Protein AF-A0A4R9BMS5-F1 (afdb_monomer)

Structure (mmCIF, N/CA/C/O backbone):
data_AF-A0A4R9BMS5-F1
#
_entry.id   AF-A0A4R9BMS5-F1
#
loop_
_atom_site.group_PDB
_atom_site.id
_atom_site.type_symbol
_atom_site.label_atom_id
_atom_site.label_alt_id
_atom_site.label_comp_id
_atom_site.label_asym_id
_atom_site.label_entity_id
_atom_site.label_seq_id
_atom_site.pdbx_PDB_ins_code
_atom_site.Cartn_x
_atom_site.Cartn_y
_atom_site.Cartn_z
_atom_site.occupancy
_atom_site.B_iso_or_equiv
_atom_site.auth_seq_id
_atom_site.auth_comp_id
_atom_site.auth_asym_id
_atom_site.auth_atom_id
_atom_site.pdbx_PDB_model_num
ATOM 1 N N . MET A 1 1 ? 30.549 -34.530 -26.485 1.00 45.78 1 MET A N 1
ATOM 2 C CA . MET A 1 1 ? 30.577 -33.607 -25.331 1.00 45.78 1 MET A CA 1
ATOM 3 C C . MET A 1 1 ? 29.680 -32.426 -25.676 1.00 45.78 1 MET A C 1
ATOM 5 O O . MET A 1 1 ? 30.011 -31.695 -26.598 1.00 45.78 1 MET A O 1
ATOM 9 N N . SER A 1 2 ? 28.502 -32.311 -25.059 1.00 53.53 2 SER A N 1
ATOM 10 C CA . SER A 1 2 ? 27.566 -31.200 -25.291 1.00 53.53 2 SER A CA 1
ATOM 11 C C . SER A 1 2 ? 28.033 -29.972 -24.511 1.00 53.53 2 SER A C 1
ATOM 13 O O . SER A 1 2 ? 28.220 -30.066 -23.298 1.00 53.53 2 SER A O 1
ATOM 15 N N . ALA A 1 3 ? 28.242 -28.845 -25.192 1.00 56.53 3 ALA A N 1
ATOM 16 C CA . ALA A 1 3 ? 28.578 -27.582 -24.545 1.00 56.53 3 ALA A CA 1
ATOM 17 C C . ALA A 1 3 ? 27.495 -27.222 -23.516 1.00 56.53 3 ALA A C 1
ATOM 19 O O . ALA A 1 3 ? 26.303 -27.266 -23.826 1.00 56.53 3 ALA A O 1
ATOM 20 N N . SER A 1 4 ? 27.899 -26.888 -22.289 1.00 56.25 4 SER A N 1
ATOM 21 C CA . SER A 1 4 ? 26.991 -26.315 -21.304 1.00 56.25 4 SER A CA 1
ATOM 22 C C . SER A 1 4 ? 26.484 -24.985 -21.856 1.00 56.25 4 SER A C 1
ATOM 24 O O . SER A 1 4 ? 27.256 -24.057 -22.088 1.00 56.25 4 SER A O 1
ATOM 26 N N . THR A 1 5 ? 25.177 -24.879 -22.090 1.00 55.69 5 THR A N 1
ATOM 27 C CA . THR A 1 5 ? 24.514 -23.587 -22.276 1.00 55.69 5 THR A CA 1
ATOM 28 C C . THR A 1 5 ? 24.701 -22.793 -20.992 1.00 55.69 5 THR A C 1
ATOM 30 O O . THR A 1 5 ? 23.945 -22.947 -20.033 1.00 55.69 5 THR A O 1
ATOM 33 N N . GLN A 1 6 ? 25.761 -21.989 -20.946 1.00 54.91 6 GLN A N 1
ATOM 34 C CA . GLN A 1 6 ? 25.982 -21.021 -19.889 1.00 54.91 6 GLN A CA 1
ATOM 35 C C . GLN A 1 6 ? 24.821 -20.030 -19.955 1.00 54.91 6 GLN A C 1
ATOM 37 O O . GLN A 1 6 ? 24.678 -19.286 -20.924 1.00 54.91 6 GLN A O 1
ATOM 42 N N . TRP A 1 7 ? 23.949 -20.074 -18.948 1.00 52.00 7 TRP A N 1
ATOM 43 C CA . TRP A 1 7 ? 22.878 -19.101 -18.787 1.00 52.00 7 TRP A CA 1
ATOM 44 C C . TRP A 1 7 ? 23.524 -17.722 -18.641 1.00 52.00 7 TRP A C 1
ATOM 46 O O . TRP A 1 7 ? 24.136 -17.415 -17.617 1.00 52.00 7 TRP A O 1
ATOM 56 N N . ALA A 1 8 ? 23.458 -16.917 -19.699 1.00 50.97 8 ALA A N 1
ATOM 57 C CA . ALA A 1 8 ? 23.838 -15.520 -19.637 1.00 50.97 8 ALA A CA 1
ATOM 58 C C . ALA A 1 8 ? 22.674 -14.775 -18.970 1.00 50.97 8 ALA A C 1
ATOM 60 O O . ALA A 1 8 ? 21.568 -14.790 -19.525 1.00 50.97 8 ALA A O 1
ATOM 61 N N . PRO A 1 9 ? 22.866 -14.151 -17.790 1.00 53.25 9 PRO A N 1
ATOM 62 C CA . PRO A 1 9 ? 21.839 -13.282 -17.241 1.00 53.25 9 PRO A CA 1
ATOM 63 C C . PRO A 1 9 ? 21.487 -12.237 -18.305 1.00 53.25 9 PRO A C 1
ATOM 65 O O . PRO A 1 9 ? 22.400 -11.723 -18.961 1.00 53.25 9 PRO A O 1
ATOM 68 N N . PRO A 1 10 ? 20.192 -11.934 -18.515 1.00 58.31 10 PRO A N 1
ATOM 69 C CA . PRO A 1 10 ? 19.790 -10.925 -19.483 1.00 58.31 10 PRO A CA 1
ATOM 70 C C . PRO A 1 10 ? 20.589 -9.658 -19.202 1.00 58.31 10 PRO A C 1
ATOM 72 O O . PRO A 1 10 ? 20.663 -9.227 -18.049 1.00 58.31 10 PRO A O 1
ATOM 75 N N . SER A 1 11 ? 21.234 -9.119 -20.238 1.00 59.56 11 SER A N 1
ATOM 76 C CA . SER A 1 11 ? 22.109 -7.956 -20.145 1.00 59.56 11 SER A CA 1
ATOM 77 C C . SER A 1 11 ? 21.315 -6.793 -19.565 1.00 59.56 11 SER A C 1
ATOM 79 O O . SER A 1 11 ? 20.581 -6.102 -20.275 1.00 59.56 11 SER A O 1
ATOM 81 N N . VAL A 1 12 ? 21.408 -6.606 -18.250 1.00 54.94 12 VAL A N 1
ATOM 82 C CA . VAL A 1 12 ? 20.882 -5.414 -17.603 1.00 54.94 12 VAL A CA 1
ATOM 83 C C . VAL A 1 12 ? 21.690 -4.271 -18.211 1.00 54.94 12 VAL A C 1
ATOM 85 O O . VAL A 1 12 ? 22.921 -4.354 -18.188 1.00 54.94 12 VAL A O 1
ATOM 88 N N . PRO A 1 13 ? 21.051 -3.243 -18.801 1.00 56.88 13 PRO A N 1
ATOM 89 C CA . PRO A 1 13 ? 21.778 -2.064 -19.254 1.00 56.88 13 PRO A CA 1
ATOM 90 C C . PRO A 1 13 ? 22.692 -1.619 -18.110 1.00 56.88 13 PRO A C 1
ATOM 92 O O . PRO A 1 13 ? 22.242 -1.652 -16.964 1.00 56.88 13 PRO A O 1
ATOM 95 N N . ALA A 1 14 ? 23.947 -1.249 -18.376 1.00 56.25 14 ALA A N 1
ATOM 96 C CA . ALA A 1 14 ? 24.907 -0.893 -17.320 1.00 56.25 14 ALA A CA 1
ATOM 97 C C . ALA A 1 14 ? 24.334 0.158 -16.341 1.00 56.25 14 ALA A C 1
ATOM 99 O O . ALA A 1 14 ? 24.605 0.130 -15.142 1.00 56.25 14 ALA A O 1
ATOM 100 N 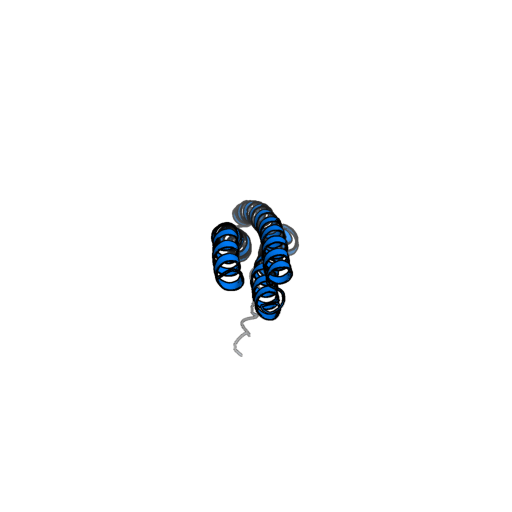N . ASP A 1 15 ? 23.417 0.988 -16.839 1.00 55.97 15 ASP A N 1
ATOM 101 C CA . ASP A 1 15 ? 22.695 2.004 -16.081 1.00 55.97 15 ASP A CA 1
ATOM 102 C C . ASP A 1 15 ? 21.446 1.473 -15.342 1.00 55.97 15 ASP A C 1
ATOM 104 O O . ASP A 1 15 ? 20.985 2.061 -14.368 1.00 55.97 15 ASP A O 1
ATOM 108 N N . GLY A 1 16 ? 20.862 0.355 -15.775 1.00 51.34 16 GLY A N 1
ATOM 109 C CA . GLY A 1 16 ? 19.567 -0.169 -15.328 1.00 51.34 16 GLY A CA 1
ATOM 110 C C . GLY A 1 16 ? 19.548 -0.718 -13.899 1.00 51.34 16 GLY A C 1
ATOM 111 O O . GLY A 1 16 ? 18.528 -0.593 -13.216 1.00 51.34 16 GLY A O 1
ATOM 112 N N . TRP A 1 17 ? 20.659 -1.282 -13.410 1.00 50.94 17 TRP A N 1
ATOM 113 C CA . TRP A 1 17 ? 20.719 -1.872 -12.063 1.00 50.94 17 TRP A CA 1
ATOM 114 C C . TRP A 1 17 ? 20.543 -0.816 -10.961 1.00 50.94 17 TRP A C 1
ATOM 116 O O . TRP A 1 17 ? 19.792 -1.042 -10.006 1.00 50.94 17 TRP A O 1
ATOM 126 N N . ASN A 1 18 ? 21.159 0.360 -11.139 1.00 57.31 18 ASN A N 1
ATOM 127 C CA . ASN A 1 18 ? 21.054 1.491 -10.213 1.00 57.31 18 ASN A CA 1
ATOM 128 C C . ASN A 1 18 ? 19.911 2.464 -10.585 1.00 57.31 18 ASN A C 1
ATOM 130 O O . ASN A 1 18 ? 19.259 3.010 -9.694 1.00 57.31 18 ASN A O 1
ATOM 134 N N . ASN A 1 19 ? 19.577 2.640 -11.874 1.00 59.50 19 ASN A N 1
ATOM 135 C CA . ASN A 1 19 ? 18.664 3.718 -12.297 1.00 59.50 19 ASN A CA 1
ATOM 136 C C . ASN A 1 19 ? 17.182 3.535 -11.959 1.00 59.50 19 ASN A C 1
ATOM 138 O O . ASN A 1 19 ? 16.458 4.537 -11.940 1.00 59.50 19 ASN A O 1
ATOM 142 N N . ASN A 1 20 ? 16.706 2.316 -11.675 1.00 66.75 20 ASN A N 1
ATOM 143 C CA . ASN A 1 20 ? 15.305 2.101 -11.289 1.00 66.75 20 ASN A CA 1
ATOM 144 C C . ASN A 1 20 ? 15.133 1.543 -9.867 1.00 66.75 20 ASN A C 1
ATOM 146 O O . ASN A 1 20 ? 14.237 0.738 -9.601 1.00 66.75 20 ASN A O 1
ATOM 150 N N . GLN A 1 21 ? 15.989 1.967 -8.931 1.00 79.75 21 GLN A N 1
ATOM 151 C CA . GLN A 1 21 ? 15.742 1.773 -7.494 1.00 79.75 21 GLN A CA 1
ATOM 152 C C . GLN A 1 21 ? 14.473 2.499 -7.022 1.00 79.75 21 GLN A C 1
ATOM 154 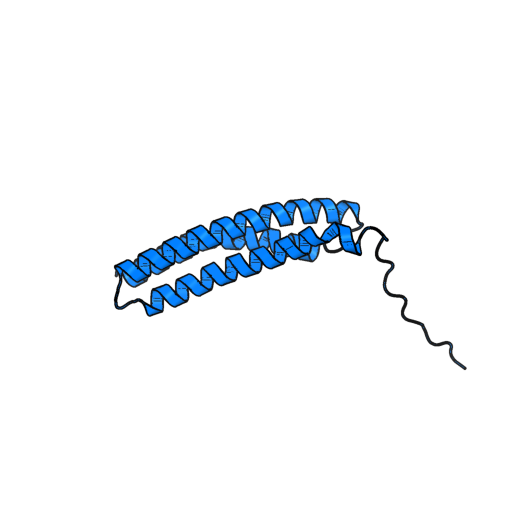O O . GLN A 1 21 ? 13.789 2.016 -6.127 1.00 79.75 21 GLN A O 1
ATOM 159 N N . ILE A 1 22 ? 14.093 3.596 -7.685 1.00 82.25 22 ILE A N 1
ATOM 160 C CA . ILE A 1 22 ? 12.851 4.330 -7.405 1.00 82.25 22 ILE A CA 1
ATOM 161 C C . ILE A 1 22 ? 11.614 3.438 -7.577 1.00 82.25 22 ILE A C 1
ATOM 163 O O . ILE A 1 22 ? 10.702 3.515 -6.762 1.00 82.25 22 ILE A O 1
ATOM 167 N N . ALA A 1 23 ? 11.595 2.535 -8.565 1.00 80.94 23 ALA A N 1
ATOM 168 C CA . ALA A 1 23 ? 10.511 1.563 -8.718 1.00 80.94 23 ALA A CA 1
ATOM 169 C C . ALA A 1 23 ? 10.403 0.600 -7.525 1.00 80.94 23 ALA A C 1
ATOM 171 O O . ALA A 1 23 ? 9.302 0.225 -7.128 1.00 80.94 23 ALA A O 1
ATOM 172 N N . VAL A 1 24 ? 11.540 0.207 -6.942 1.00 86.06 24 VAL A N 1
ATOM 173 C CA . VAL A 1 24 ? 11.573 -0.616 -5.724 1.00 86.06 24 VAL A CA 1
ATOM 174 C C . VAL A 1 24 ? 11.083 0.205 -4.534 1.00 86.06 24 VAL A C 1
ATOM 176 O O . VAL A 1 24 ? 10.219 -0.263 -3.801 1.00 86.06 24 VAL A O 1
ATOM 179 N N . GLY A 1 25 ? 11.546 1.452 -4.408 1.00 86.00 25 GLY A N 1
ATOM 180 C CA . GLY A 1 25 ? 11.070 2.401 -3.402 1.00 86.00 25 GLY A CA 1
ATOM 181 C C . GLY A 1 25 ? 9.557 2.613 -3.461 1.00 86.00 25 GLY A C 1
ATOM 182 O O . GLY A 1 25 ? 8.898 2.521 -2.433 1.00 86.00 25 GLY A O 1
ATOM 183 N N . ALA A 1 26 ? 8.986 2.790 -4.656 1.00 86.50 26 ALA A N 1
ATOM 184 C CA . ALA A 1 26 ? 7.545 2.941 -4.854 1.00 86.50 26 ALA A CA 1
ATOM 185 C C . ALA A 1 26 ? 6.756 1.749 -4.293 1.00 86.50 26 ALA A C 1
ATOM 187 O O . ALA A 1 26 ? 5.794 1.932 -3.549 1.00 86.50 26 ALA A O 1
ATOM 188 N N . ARG A 1 27 ? 7.190 0.519 -4.601 1.00 88.50 27 ARG A N 1
ATOM 189 C CA . ARG A 1 27 ? 6.566 -0.698 -4.065 1.00 88.50 27 ARG A CA 1
ATOM 190 C C . ARG A 1 27 ? 6.739 -0.804 -2.553 1.00 88.50 27 ARG A C 1
ATOM 192 O O . ARG A 1 27 ? 5.777 -1.134 -1.870 1.00 88.50 27 ARG A O 1
ATOM 199 N N . THR A 1 28 ? 7.933 -0.545 -2.029 1.00 92.19 28 THR A N 1
ATOM 200 C CA . THR A 1 28 ? 8.199 -0.625 -0.587 1.00 92.19 28 THR A CA 1
ATOM 201 C C . THR A 1 28 ? 7.333 0.363 0.187 1.00 92.19 28 THR A C 1
ATOM 203 O O . THR A 1 28 ? 6.696 -0.019 1.162 1.00 92.19 28 THR A O 1
ATOM 206 N N . VAL A 1 29 ? 7.251 1.612 -0.272 1.00 90.88 29 VAL A N 1
ATOM 207 C CA . VAL A 1 29 ? 6.408 2.645 0.344 1.00 90.88 29 VAL A CA 1
ATOM 208 C C . VAL A 1 29 ? 4.933 2.257 0.272 1.00 90.88 29 VAL A C 1
ATOM 210 O O . VAL A 1 29 ? 4.228 2.400 1.265 1.00 90.88 29 VAL A O 1
ATO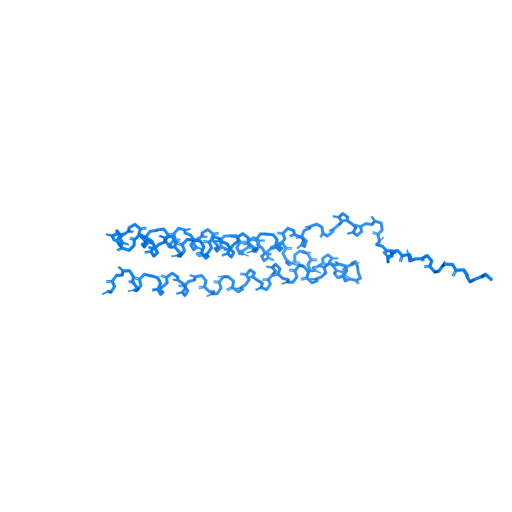M 213 N N . PHE A 1 30 ? 4.466 1.710 -0.855 1.00 91.62 30 PHE A N 1
ATOM 214 C CA . PHE A 1 30 ? 3.107 1.174 -0.954 1.00 91.62 30 PHE A CA 1
ATOM 215 C C . PHE A 1 30 ? 2.842 0.075 0.089 1.00 91.62 30 PHE A C 1
ATOM 217 O O . PHE A 1 30 ? 1.812 0.108 0.757 1.00 91.62 30 PHE A O 1
ATOM 224 N N . LEU A 1 31 ? 3.765 -0.875 0.270 1.00 93.25 31 LEU A N 1
ATOM 225 C CA . LEU A 1 31 ? 3.604 -1.938 1.268 1.00 93.2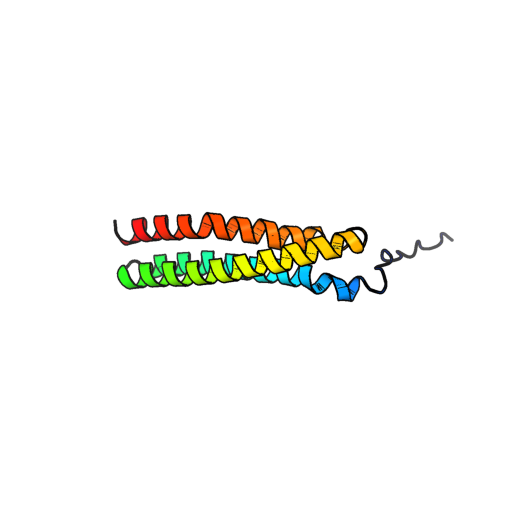5 31 LEU A CA 1
ATOM 226 C C . LEU A 1 31 ? 3.563 -1.383 2.696 1.00 93.25 31 LEU A C 1
ATOM 228 O O . LEU A 1 31 ? 2.781 -1.870 3.508 1.00 93.25 31 LEU A O 1
ATOM 232 N N . TRP A 1 32 ? 4.337 -0.334 2.989 1.00 94.31 32 TRP A N 1
ATOM 233 C CA . TRP A 1 32 ? 4.224 0.396 4.253 1.00 94.31 32 TRP A CA 1
ATOM 234 C C . TRP A 1 32 ? 2.875 1.097 4.396 1.00 94.31 32 TRP A C 1
ATOM 236 O O . TRP A 1 32 ? 2.255 0.981 5.447 1.00 94.31 32 TRP A O 1
ATOM 246 N N . ALA A 1 33 ? 2.386 1.770 3.351 1.00 90.50 33 ALA A N 1
ATOM 247 C CA . ALA A 1 33 ? 1.072 2.413 3.359 1.00 90.50 33 ALA A CA 1
ATOM 248 C C . ALA A 1 33 ? -0.041 1.401 3.670 1.00 90.50 33 ALA A C 1
ATOM 250 O O . ALA A 1 33 ? -0.899 1.648 4.516 1.00 90.50 33 ALA A O 1
ATOM 251 N N . LEU A 1 34 ? 0.021 0.230 3.031 1.00 91.12 34 LEU A N 1
ATOM 252 C CA . LEU A 1 34 ? -0.922 -0.863 3.241 1.00 91.12 34 LEU A CA 1
ATOM 253 C C . LEU A 1 34 ? -0.795 -1.457 4.649 1.00 91.12 34 LEU A C 1
ATOM 255 O O . LEU A 1 34 ? -1.806 -1.669 5.314 1.00 91.12 34 LEU A O 1
ATOM 259 N N . GLY A 1 35 ? 0.430 -1.675 5.130 1.00 92.38 35 GLY A N 1
ATOM 260 C CA . GLY A 1 35 ? 0.685 -2.168 6.483 1.00 92.38 35 GLY A CA 1
ATOM 261 C C . GLY A 1 35 ? 0.181 -1.211 7.565 1.00 92.38 35 GLY A C 1
ATOM 262 O O . GLY A 1 35 ? -0.444 -1.654 8.523 1.00 92.38 35 GLY A O 1
ATOM 263 N N . VAL A 1 36 ? 0.380 0.098 7.392 1.00 93.19 36 VAL A N 1
ATOM 264 C CA . VAL A 1 36 ? -0.140 1.129 8.304 1.00 93.19 36 VAL A CA 1
ATOM 265 C C . VAL A 1 36 ? -1.668 1.163 8.278 1.00 93.19 36 VAL A C 1
ATOM 267 O O . VAL A 1 36 ? -2.289 1.206 9.341 1.00 93.19 36 VAL A O 1
ATOM 270 N N . LEU A 1 37 ? -2.288 1.096 7.096 1.00 91.19 37 LEU A N 1
ATOM 271 C CA . LEU A 1 37 ? -3.747 1.069 6.973 1.00 91.19 37 LEU A CA 1
ATOM 272 C C . LEU A 1 37 ? -4.353 -0.150 7.684 1.00 91.19 37 LEU A C 1
ATOM 274 O O . LEU A 1 37 ? -5.250 -0.001 8.509 1.00 91.19 37 LEU A O 1
ATOM 278 N N . VAL A 1 38 ? -3.840 -1.351 7.405 1.00 92.31 38 VAL A N 1
ATOM 279 C CA . VAL A 1 38 ? -4.340 -2.591 8.018 1.00 92.31 38 VAL A CA 1
ATOM 280 C C . VAL A 1 38 ? -4.027 -2.627 9.515 1.00 92.31 38 VAL A C 1
ATOM 282 O O . VAL A 1 38 ? -4.904 -2.926 10.321 1.00 92.31 38 VAL A O 1
ATOM 285 N N . GLY A 1 39 ? -2.796 -2.292 9.905 1.00 91.25 39 GLY A N 1
ATOM 286 C CA . GLY A 1 39 ? -2.351 -2.347 11.296 1.00 91.25 39 GLY A CA 1
ATOM 287 C C . GLY A 1 39 ? -3.102 -1.372 12.198 1.00 91.25 39 GLY A C 1
ATOM 288 O O . GLY A 1 39 ? -3.542 -1.757 13.279 1.00 91.25 39 GLY A O 1
ATOM 289 N N . SER A 1 40 ? -3.314 -0.134 11.742 1.00 89.19 40 SER A N 1
ATOM 290 C CA . SER A 1 40 ? -4.100 0.851 12.496 1.00 89.19 40 SER A CA 1
ATOM 291 C C . SER A 1 40 ? -5.556 0.434 12.674 1.00 89.19 40 SER A C 1
ATOM 293 O O . SER A 1 40 ? -6.113 0.642 13.749 1.00 89.19 40 SER A O 1
ATOM 295 N N . TRP A 1 41 ? -6.158 -0.203 11.668 1.00 87.38 41 TRP A N 1
ATOM 296 C CA . TRP A 1 41 ? -7.527 -0.701 11.763 1.00 87.38 41 TRP A CA 1
ATOM 297 C C . TRP A 1 41 ? -7.652 -1.874 12.743 1.00 87.38 41 TRP A C 1
ATOM 299 O O . TRP A 1 41 ? -8.516 -1.860 13.617 1.00 87.38 41 TRP A O 1
ATOM 309 N N . VAL A 1 42 ? -6.741 -2.850 12.667 1.00 88.62 42 VAL A N 1
ATOM 310 C CA . VAL A 1 42 ? -6.687 -3.971 13.623 1.00 88.62 42 VAL A CA 1
ATOM 311 C C . VAL A 1 42 ? -6.485 -3.459 15.052 1.00 88.62 42 VAL A C 1
ATOM 313 O O . VAL A 1 42 ? -7.159 -3.914 15.976 1.00 88.62 42 VAL A O 1
ATOM 316 N N . PHE A 1 43 ? -5.596 -2.482 15.238 1.00 88.19 43 PHE A N 1
ATOM 317 C CA . PHE A 1 43 ? -5.350 -1.884 16.548 1.00 88.19 43 PHE A CA 1
ATOM 318 C C . PHE A 1 43 ? -6.566 -1.110 17.073 1.00 88.19 43 PHE A C 1
ATOM 320 O O . PHE A 1 43 ? -6.905 -1.229 18.247 1.00 88.19 43 PHE A O 1
ATOM 327 N N . ALA A 1 44 ? -7.263 -0.368 16.207 1.00 86.69 44 ALA A N 1
ATOM 328 C CA . ALA A 1 44 ? -8.486 0.346 16.564 1.00 86.69 44 ALA A CA 1
ATOM 329 C C . ALA A 1 44 ? -9.595 -0.602 17.0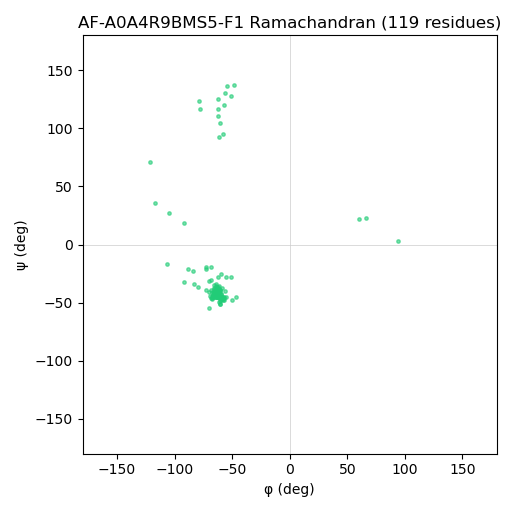52 1.00 86.69 44 ALA A C 1
ATOM 331 O O . ALA A 1 44 ? -10.255 -0.300 18.044 1.00 86.69 44 ALA A O 1
ATOM 332 N N . ILE A 1 45 ? -9.752 -1.772 16.422 1.00 85.06 45 ILE A N 1
ATOM 333 C CA . ILE A 1 45 ? -10.688 -2.815 16.878 1.00 85.06 45 ILE A CA 1
ATOM 334 C C . ILE A 1 45 ? -10.269 -3.384 18.234 1.00 85.06 45 ILE A C 1
ATOM 336 O O . ILE A 1 45 ? -11.112 -3.580 19.107 1.00 85.06 45 ILE A O 1
ATOM 340 N N . GLY A 1 46 ? -8.971 -3.616 18.447 1.00 85.38 46 GLY A N 1
ATOM 341 C CA . GLY A 1 46 ? -8.454 -4.043 19.752 1.00 85.38 46 GLY A CA 1
ATOM 342 C C . GLY A 1 46 ? -8.753 -3.042 20.877 1.00 85.38 46 GLY A C 1
ATOM 343 O O . GLY A 1 46 ? -8.870 -3.431 22.037 1.00 85.38 46 GLY A O 1
ATOM 344 N N . LEU A 1 47 ? -8.938 -1.767 20.527 1.00 86.31 47 LEU A N 1
ATOM 345 C CA . LEU A 1 47 ? -9.329 -0.684 21.427 1.00 86.31 47 LEU A CA 1
ATOM 346 C C . LEU A 1 47 ? -10.847 -0.457 21.502 1.00 86.31 47 LEU A C 1
ATOM 348 O O . LEU A 1 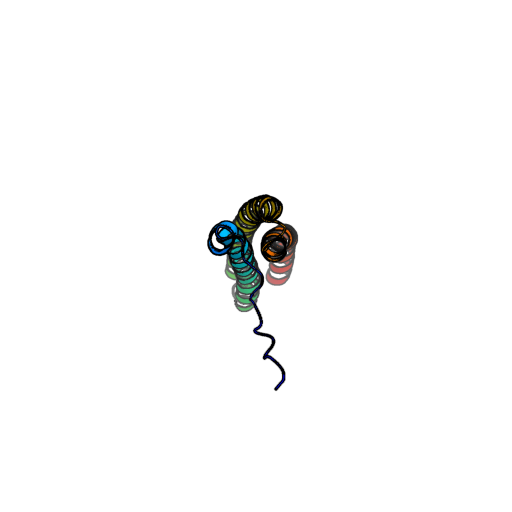47 ? -11.268 0.600 21.965 1.00 86.31 47 LEU A O 1
ATOM 352 N N . ALA A 1 48 ? -11.684 -1.420 21.105 1.00 76.06 48 ALA A N 1
ATOM 353 C CA . ALA A 1 48 ? -13.143 -1.263 21.134 1.00 76.06 48 ALA A CA 1
ATOM 354 C C . ALA A 1 48 ? -13.709 -0.886 22.520 1.00 76.06 48 ALA A C 1
ATOM 356 O O . ALA A 1 48 ? -14.715 -0.186 22.601 1.00 76.06 48 ALA A O 1
ATOM 357 N N . SER A 1 49 ? -13.044 -1.276 23.615 1.00 81.81 49 SER A N 1
ATOM 358 C CA . SER A 1 49 ? -13.418 -0.866 24.981 1.00 81.81 49 SER A CA 1
ATOM 359 C C . SER A 1 49 ? -13.193 0.626 25.262 1.00 81.81 49 SER A C 1
ATOM 361 O O . SER A 1 49 ? -13.780 1.175 26.190 1.00 81.81 49 SER A O 1
ATOM 363 N N . SER A 1 50 ? -12.355 1.290 24.463 1.00 87.62 50 SER A N 1
ATOM 364 C CA . SER A 1 50 ? -12.056 2.722 24.511 1.00 87.62 50 SER A CA 1
ATOM 365 C C . SER A 1 50 ? -12.398 3.369 23.169 1.00 87.62 50 SER A C 1
ATOM 367 O O . SER A 1 50 ? -11.508 3.768 22.416 1.00 87.62 50 SER A O 1
ATOM 369 N N . GLN A 1 51 ? -13.695 3.476 22.870 1.00 82.69 51 GLN A N 1
ATOM 370 C CA . GLN A 1 51 ? -14.221 3.912 21.567 1.00 82.69 51 GLN A CA 1
ATOM 371 C C . GLN A 1 51 ? -13.528 5.170 21.011 1.00 82.69 51 GLN A C 1
ATOM 373 O O . GLN A 1 51 ? -13.111 5.189 19.855 1.00 82.69 51 GLN A O 1
ATOM 378 N N . SER A 1 52 ? -13.320 6.201 21.838 1.00 85.31 52 SER A N 1
ATOM 379 C CA . SER A 1 52 ? -12.658 7.448 21.426 1.00 85.31 52 SER A CA 1
ATOM 380 C C . SER A 1 52 ? -11.190 7.257 21.020 1.00 85.31 52 SER A C 1
ATOM 382 O O . SER A 1 52 ? -10.744 7.848 20.036 1.00 85.31 52 SER A O 1
ATOM 384 N N . LEU A 1 53 ? -10.446 6.401 21.729 1.00 86.44 53 LEU A N 1
ATOM 385 C CA . LEU A 1 53 ? -9.067 6.044 21.386 1.00 86.44 53 LEU A CA 1
ATOM 386 C C . LEU A 1 53 ? -9.014 5.181 20.122 1.00 86.44 53 LEU A C 1
ATOM 388 O O . LEU A 1 53 ? -8.163 5.419 19.267 1.00 86.44 53 LEU A O 1
ATOM 392 N N . GLY A 1 54 ? -9.937 4.227 19.966 1.00 85.81 54 GLY A N 1
ATOM 393 C CA . GLY A 1 54 ? -10.048 3.416 18.751 1.00 85.81 54 GLY A CA 1
ATOM 394 C C . GLY A 1 54 ? -10.302 4.278 17.510 1.00 85.81 54 GLY A C 1
ATOM 395 O O . GLY A 1 54 ? -9.581 4.166 16.513 1.00 85.81 54 GLY A O 1
ATOM 396 N N . VAL A 1 55 ? -11.255 5.214 17.595 1.00 87.19 55 VAL A N 1
ATOM 397 C CA . VAL A 1 55 ? -11.537 6.172 16.516 1.00 87.19 55 VAL A CA 1
ATOM 398 C C . VAL A 1 55 ? -10.302 7.026 16.230 1.00 87.19 55 VAL A C 1
ATOM 400 O O . VAL A 1 55 ? -9.877 7.101 15.076 1.00 87.19 55 VAL A O 1
ATOM 403 N N . PHE A 1 56 ? -9.659 7.595 17.252 1.00 87.50 56 PHE A N 1
ATOM 404 C CA . PHE A 1 56 ? -8.458 8.412 17.067 1.00 87.50 56 PHE A CA 1
ATOM 405 C C . PHE A 1 56 ? -7.328 7.660 16.344 1.00 87.50 56 PHE A C 1
ATOM 407 O O . PHE A 1 56 ? -6.757 8.183 15.383 1.00 87.50 56 PHE A O 1
ATOM 414 N N . VAL A 1 57 ? -7.032 6.418 16.744 1.00 89.12 57 VAL A N 1
ATOM 415 C CA . VAL A 1 57 ? -5.974 5.618 16.105 1.00 89.12 57 VAL A CA 1
ATOM 416 C C . VAL A 1 57 ? -6.322 5.274 14.656 1.00 89.12 57 VAL A C 1
ATOM 418 O O . VAL A 1 57 ? -5.443 5.336 13.793 1.00 89.12 57 VAL A O 1
ATOM 421 N N . SER A 1 58 ? -7.590 4.973 14.359 1.00 88.62 58 SER A N 1
ATOM 422 C CA . SER A 1 58 ? -8.023 4.702 12.981 1.00 88.62 58 SER A CA 1
ATOM 423 C C . SER A 1 58 ? -7.829 5.917 12.060 1.00 88.62 58 SER A C 1
ATOM 425 O O . SER A 1 58 ? -7.331 5.781 10.939 1.00 88.62 58 SER A O 1
ATOM 427 N N . TRP A 1 59 ? -8.131 7.121 12.557 1.00 89.50 59 TRP A N 1
ATOM 428 C CA . TRP A 1 59 ? -7.932 8.375 11.832 1.00 89.50 59 TRP A CA 1
ATOM 429 C C . TRP A 1 59 ? -6.448 8.686 11.624 1.00 89.50 59 TRP A C 1
ATOM 431 O O . TRP A 1 59 ? -6.035 8.989 10.502 1.00 89.50 59 TRP A O 1
ATOM 441 N N . LEU A 1 60 ? -5.632 8.557 12.675 1.00 91.94 60 LEU A N 1
ATOM 442 C CA . LEU A 1 60 ? -4.185 8.779 12.604 1.00 91.94 60 LEU A CA 1
ATOM 443 C C . LEU A 1 60 ? -3.517 7.818 11.608 1.00 91.94 60 LEU A C 1
ATOM 445 O O . LEU A 1 60 ? -2.702 8.225 10.772 1.00 91.94 60 LEU A O 1
ATOM 449 N N . GLY A 1 61 ? -3.885 6.540 11.680 1.00 90.25 61 G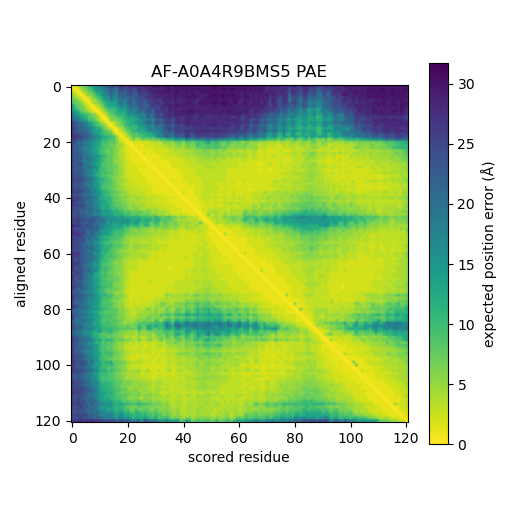LY A N 1
ATOM 450 C CA . GLY A 1 61 ? -3.387 5.510 10.781 1.00 90.25 61 GLY A CA 1
ATOM 451 C C . GLY A 1 61 ? -3.759 5.774 9.329 1.00 90.25 61 GLY A C 1
ATOM 452 O O . GLY A 1 61 ? -2.900 5.698 8.455 1.00 90.25 61 GLY A O 1
ATOM 453 N N . SER A 1 62 ? -5.001 6.174 9.067 1.00 89.44 62 SER A N 1
ATOM 454 C CA . SER A 1 62 ? -5.454 6.503 7.714 1.00 89.44 62 SER A CA 1
ATOM 455 C C . SER A 1 62 ? -4.796 7.752 7.135 1.00 89.44 62 SER A C 1
ATOM 457 O O . SER A 1 62 ? -4.376 7.740 5.975 1.00 89.44 62 SER A O 1
ATOM 459 N N . ALA A 1 63 ? -4.610 8.805 7.936 1.00 92.25 63 ALA A N 1
ATOM 460 C CA . ALA A 1 63 ? -3.864 9.988 7.506 1.00 92.25 63 ALA A CA 1
ATOM 461 C C . ALA A 1 63 ? -2.420 9.620 7.117 1.00 92.25 63 ALA A C 1
ATOM 463 O O . ALA A 1 63 ? -1.928 10.014 6.056 1.00 92.25 63 ALA A O 1
ATOM 464 N N . THR A 1 64 ? -1.769 8.783 7.930 1.00 93.75 64 THR A N 1
ATOM 465 C CA . THR A 1 64 ? -0.402 8.305 7.675 1.00 93.75 64 THR A CA 1
ATOM 466 C C . THR A 1 64 ? -0.336 7.404 6.437 1.00 93.75 64 THR A C 1
ATOM 468 O O . THR A 1 64 ? 0.532 7.588 5.580 1.00 93.75 64 THR A O 1
ATOM 471 N N . ALA A 1 65 ? -1.277 6.466 6.293 1.00 92.00 65 ALA A N 1
ATOM 472 C CA . ALA A 1 65 ? -1.388 5.597 5.124 1.00 92.00 65 ALA A CA 1
ATOM 473 C C . ALA A 1 65 ? -1.625 6.402 3.840 1.00 92.00 65 ALA A C 1
ATOM 475 O O . ALA A 1 65 ? -1.015 6.106 2.815 1.00 92.00 65 ALA A O 1
ATOM 476 N N . THR A 1 66 ? -2.440 7.457 3.902 1.00 92.50 66 THR A N 1
ATOM 477 C CA . THR A 1 66 ? -2.691 8.364 2.774 1.00 92.50 66 THR A CA 1
ATOM 478 C C . THR A 1 66 ? -1.420 9.111 2.371 1.00 92.50 66 THR A C 1
ATOM 480 O O . THR A 1 66 ? -1.085 9.155 1.188 1.00 92.50 66 THR A O 1
ATOM 483 N N . GLY A 1 67 ? -0.659 9.634 3.338 1.00 93.50 67 GLY A N 1
ATOM 484 C CA . GLY A 1 67 ? 0.630 10.281 3.068 1.00 93.50 67 GLY A CA 1
ATOM 485 C C . GLY A 1 67 ? 1.631 9.342 2.385 1.00 93.50 67 GLY A C 1
ATOM 486 O O . GLY A 1 67 ? 2.234 9.697 1.369 1.00 93.50 67 GLY A O 1
ATOM 487 N N . LEU A 1 68 ? 1.752 8.107 2.882 1.00 93.00 68 LEU A N 1
ATOM 488 C CA . LEU A 1 68 ? 2.596 7.080 2.263 1.00 93.00 68 LEU A CA 1
ATOM 489 C C . LEU A 1 68 ? 2.080 6.665 0.878 1.00 93.00 68 LEU A C 1
ATOM 491 O O . LEU A 1 68 ? 2.877 6.459 -0.034 1.00 93.00 68 LEU A O 1
ATOM 495 N N . ALA A 1 69 ? 0.765 6.584 0.681 1.00 91.62 69 ALA A N 1
ATOM 496 C CA . ALA A 1 69 ? 0.165 6.270 -0.611 1.00 91.62 69 ALA A CA 1
ATOM 497 C C . ALA A 1 69 ? 0.475 7.342 -1.665 1.00 91.62 69 ALA A C 1
ATOM 499 O O . ALA A 1 69 ? 0.900 7.001 -2.769 1.00 91.62 69 ALA A O 1
ATOM 500 N N . ILE A 1 70 ? 0.354 8.629 -1.316 1.00 93.88 70 ILE A N 1
ATOM 501 C CA . ILE A 1 70 ? 0.756 9.745 -2.189 1.00 93.88 70 ILE A CA 1
ATOM 502 C C . ILE A 1 70 ? 2.240 9.618 -2.547 1.00 93.88 70 ILE A C 1
ATOM 504 O O . ILE A 1 70 ? 2.608 9.700 -3.721 1.00 93.88 70 ILE A O 1
ATOM 508 N N . TRP A 1 71 ? 3.093 9.344 -1.558 1.00 92.25 71 TRP A N 1
ATOM 509 C CA . TRP A 1 71 ? 4.524 9.151 -1.784 1.00 92.25 71 TRP A CA 1
ATOM 510 C C . TRP A 1 71 ? 4.813 7.961 -2.719 1.00 92.25 71 TRP A C 1
ATOM 512 O O . TRP A 1 71 ? 5.627 8.073 -3.639 1.00 92.25 71 TRP A O 1
ATOM 522 N N . ALA A 1 72 ? 4.093 6.846 -2.561 1.00 89.69 72 ALA A N 1
ATOM 523 C CA . ALA A 1 72 ? 4.194 5.679 -3.438 1.00 89.69 72 ALA A CA 1
ATOM 524 C C . ALA A 1 72 ? 3.762 5.988 -4.880 1.00 89.69 72 ALA A C 1
ATOM 526 O O . ALA A 1 72 ? 4.412 5.525 -5.819 1.00 89.69 72 ALA A O 1
ATOM 527 N N . ILE A 1 73 ? 2.721 6.806 -5.071 1.00 91.19 73 ILE A N 1
ATOM 528 C CA . ILE A 1 73 ? 2.257 7.258 -6.393 1.00 91.19 73 ILE A CA 1
ATOM 529 C C . ILE A 1 73 ? 3.314 8.140 -7.064 1.00 91.19 73 ILE A C 1
ATOM 531 O O . ILE A 1 73 ? 3.633 7.933 -8.238 1.00 91.19 73 ILE A O 1
ATOM 535 N N . VAL A 1 74 ? 3.902 9.088 -6.329 1.00 93.31 74 VAL A N 1
ATOM 536 C CA . VAL A 1 74 ? 4.962 9.966 -6.850 1.00 93.31 74 VAL A CA 1
ATOM 537 C C . VAL A 1 74 ? 6.169 9.135 -7.289 1.00 93.31 74 VAL A C 1
ATOM 539 O O . VAL A 1 74 ? 6.590 9.220 -8.444 1.00 93.31 74 VAL A O 1
ATOM 542 N N . LEU A 1 75 ? 6.678 8.251 -6.429 1.00 89.25 75 LEU A N 1
ATOM 543 C CA . LEU A 1 75 ? 7.792 7.371 -6.794 1.00 89.25 75 LEU A CA 1
ATOM 544 C C . LEU A 1 75 ? 7.417 6.412 -7.932 1.00 89.25 75 LEU A C 1
ATOM 546 O O . LEU A 1 75 ? 8.223 6.169 -8.830 1.00 89.25 75 LEU A O 1
ATOM 550 N N . GLY A 1 76 ? 6.190 5.892 -7.933 1.00 85.62 76 GLY A N 1
ATOM 551 C CA . GLY A 1 76 ? 5.679 5.004 -8.971 1.00 85.62 76 GLY A CA 1
ATOM 552 C C . GLY A 1 76 ? 5.627 5.686 -10.337 1.00 85.62 76 GLY A C 1
ATOM 553 O O . GLY A 1 76 ? 6.107 5.121 -11.318 1.00 85.62 76 GLY A O 1
ATOM 554 N N . SER A 1 77 ? 5.140 6.926 -10.407 1.00 87.94 77 SER A N 1
ATOM 555 C CA . SER A 1 77 ? 5.051 7.694 -11.659 1.00 87.94 77 SER A CA 1
ATOM 556 C C . SER A 1 77 ? 6.437 7.999 -12.236 1.00 87.94 77 SER A C 1
ATOM 558 O O . SER A 1 77 ? 6.680 7.764 -13.425 1.00 87.94 77 SER A O 1
ATOM 560 N N . ILE A 1 78 ? 7.388 8.395 -11.383 1.00 86.44 78 ILE A N 1
ATOM 561 C CA . ILE A 1 78 ? 8.794 8.590 -11.765 1.00 86.44 78 ILE A CA 1
ATOM 562 C C . ILE A 1 78 ? 9.413 7.262 -12.230 1.00 86.44 78 ILE A C 1
ATOM 564 O O . ILE A 1 78 ? 10.087 7.214 -13.262 1.00 86.44 78 ILE A O 1
ATOM 568 N N . GLY A 1 79 ? 9.169 6.173 -11.497 1.00 83.19 79 GLY A N 1
ATOM 569 C CA . GLY A 1 79 ? 9.677 4.838 -11.810 1.00 83.19 79 GLY A CA 1
ATOM 570 C C . GLY A 1 79 ? 9.151 4.289 -13.139 1.00 83.19 79 GLY A C 1
ATOM 571 O O . GLY A 1 79 ? 9.916 3.689 -13.894 1.00 83.19 79 GLY A O 1
ATOM 572 N N . VAL A 1 80 ? 7.878 4.533 -13.472 1.00 85.50 80 VAL A N 1
ATOM 573 C CA . VAL A 1 80 ? 7.282 4.159 -14.768 1.00 85.50 80 VAL A CA 1
ATOM 574 C C . VAL A 1 80 ? 7.894 4.985 -15.899 1.00 85.50 80 VAL A C 1
ATOM 576 O O . VAL A 1 80 ? 8.286 4.415 -16.920 1.00 85.50 80 VAL A O 1
ATOM 579 N N . GLY A 1 81 ? 8.051 6.299 -15.705 1.00 83.19 81 GLY A N 1
ATOM 580 C CA . GLY A 1 81 ? 8.685 7.181 -16.690 1.00 83.19 81 GLY A CA 1
ATOM 581 C C . GLY A 1 81 ? 10.138 6.793 -16.988 1.00 83.19 81 GLY A C 1
ATOM 582 O O . GLY A 1 81 ? 10.562 6.798 -18.144 1.00 83.19 81 GLY A O 1
ATOM 583 N N . ARG A 1 82 ? 10.900 6.382 -15.966 1.00 80.75 82 ARG A N 1
ATOM 584 C CA . ARG A 1 82 ? 12.269 5.864 -16.137 1.00 80.75 82 ARG A CA 1
ATOM 585 C C . ARG A 1 82 ? 12.296 4.468 -16.754 1.00 80.75 82 ARG A C 1
ATOM 587 O O . ARG A 1 82 ? 13.126 4.214 -17.620 1.00 80.75 82 ARG A O 1
ATOM 594 N N . ALA A 1 83 ? 11.376 3.582 -16.371 1.00 80.19 83 ALA A N 1
ATOM 595 C CA . ALA A 1 83 ? 11.281 2.243 -16.949 1.00 80.19 83 ALA A CA 1
ATOM 596 C C . ALA A 1 83 ? 11.001 2.282 -18.458 1.00 80.19 83 ALA A C 1
ATOM 598 O O . ALA A 1 83 ? 11.545 1.460 -19.191 1.00 80.19 83 ALA A O 1
ATOM 599 N N . ALA A 1 84 ? 10.207 3.248 -18.936 1.00 80.25 84 ALA A N 1
ATOM 600 C CA . ALA A 1 84 ? 9.963 3.445 -20.366 1.00 80.25 84 ALA A CA 1
ATOM 601 C C . ALA A 1 84 ? 11.255 3.767 -21.141 1.00 80.25 84 ALA A C 1
ATOM 603 O O . ALA A 1 84 ? 11.461 3.241 -22.230 1.00 80.25 84 ALA A O 1
ATOM 604 N N . LYS A 1 85 ? 12.158 4.562 -20.550 1.00 79.50 85 LYS A N 1
ATOM 605 C CA . LYS A 1 85 ? 13.468 4.899 -21.140 1.00 79.50 85 LYS A CA 1
ATOM 606 C C . LYS A 1 85 ? 14.468 3.736 -21.108 1.00 79.50 85 LYS A C 1
ATOM 608 O O . LYS A 1 85 ? 15.406 3.723 -21.890 1.00 79.50 85 LYS A O 1
ATOM 613 N N . LEU A 1 86 ? 14.262 2.760 -20.223 1.00 73.69 86 LEU A N 1
ATOM 614 C CA . LEU A 1 86 ? 15.147 1.610 -19.997 1.00 73.69 86 LEU A CA 1
ATOM 615 C C . LEU A 1 86 ? 14.596 0.304 -20.605 1.00 73.69 86 LEU A C 1
ATOM 617 O O . LEU A 1 86 ? 14.842 -0.777 -20.073 1.00 73.69 86 LEU A O 1
ATOM 621 N N . GLY A 1 87 ? 13.782 0.385 -21.664 1.00 75.62 87 GLY A N 1
ATOM 622 C CA . GLY A 1 87 ? 13.244 -0.801 -22.347 1.00 75.62 87 GLY A CA 1
ATOM 623 C C . GLY A 1 87 ? 12.272 -1.642 -21.507 1.00 75.62 87 GLY A C 1
ATOM 624 O O . GLY A 1 87 ? 12.096 -2.827 -21.763 1.00 75.62 87 GLY A O 1
ATOM 625 N N . GLY A 1 88 ? 11.645 -1.056 -20.481 1.00 71.75 88 GLY A N 1
ATOM 626 C CA . GLY A 1 88 ? 10.678 -1.734 -19.611 1.00 71.75 88 GLY A CA 1
ATOM 627 C C . GLY A 1 88 ? 11.262 -2.340 -18.331 1.00 71.75 88 GLY A C 1
ATOM 628 O O . GLY A 1 88 ? 10.511 -2.924 -17.543 1.00 71.75 88 GLY A O 1
ATOM 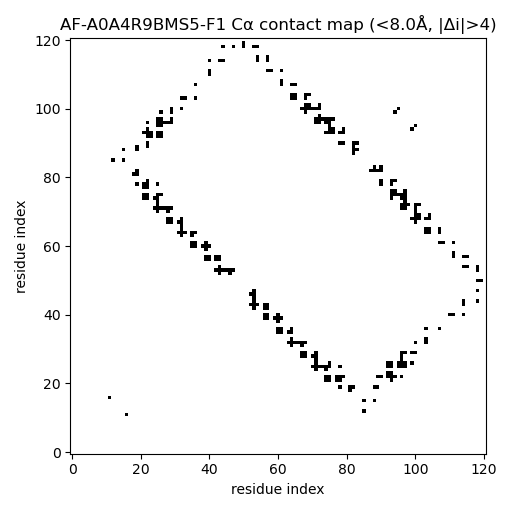629 N N . TYR A 1 89 ? 12.560 -2.169 -18.061 1.00 75.31 89 TYR A N 1
ATOM 630 C CA . TYR A 1 89 ? 13.196 -2.711 -16.858 1.00 75.31 89 TYR A CA 1
ATOM 631 C C . TYR A 1 89 ? 12.515 -2.214 -15.563 1.00 75.31 89 TYR A C 1
ATOM 633 O O . TYR A 1 89 ? 12.457 -1.013 -15.279 1.00 75.31 89 TYR A O 1
ATOM 641 N N . ARG A 1 90 ? 11.990 -3.156 -14.760 1.00 76.25 90 ARG A N 1
ATOM 642 C CA . ARG A 1 90 ? 11.251 -2.927 -13.493 1.00 76.25 90 ARG A CA 1
ATOM 643 C C . ARG A 1 90 ? 9.969 -2.086 -13.610 1.00 76.25 90 ARG A C 1
ATOM 645 O O . ARG A 1 90 ? 9.474 -1.576 -12.603 1.00 76.25 90 ARG A O 1
ATOM 652 N N . ARG A 1 91 ? 9.372 -1.997 -14.806 1.00 81.81 91 ARG A N 1
ATOM 653 C CA . ARG A 1 91 ? 8.077 -1.322 -15.015 1.00 81.81 91 ARG A CA 1
ATOM 654 C C . ARG A 1 91 ? 6.970 -1.897 -14.126 1.00 81.81 91 ARG A C 1
ATOM 656 O O . ARG A 1 91 ? 6.194 -1.131 -13.569 1.00 81.81 91 ARG A O 1
ATOM 663 N N . GLY A 1 92 ? 6.941 -3.221 -13.947 1.00 83.06 92 GLY A N 1
ATOM 664 C CA . GLY A 1 92 ? 5.972 -3.899 -13.080 1.00 83.06 92 GLY A CA 1
ATOM 665 C C . GLY A 1 92 ? 6.022 -3.394 -11.637 1.00 83.06 92 GLY A C 1
ATOM 666 O O . GLY A 1 92 ? 4.999 -3.006 -11.094 1.00 83.06 92 GLY A O 1
ATOM 667 N N . THR A 1 93 ? 7.215 -3.290 -11.049 1.00 85.56 93 THR A N 1
ATOM 668 C CA . THR A 1 93 ? 7.404 -2.825 -9.665 1.00 85.56 93 THR A CA 1
ATOM 669 C C . THR A 1 93 ? 6.948 -1.378 -9.469 1.00 85.56 93 THR A C 1
ATOM 671 O O . THR A 1 93 ? 6.293 -1.065 -8.476 1.00 85.56 93 THR A O 1
ATOM 674 N N . ALA A 1 94 ? 7.243 -0.505 -10.439 1.00 84.19 94 ALA A N 1
ATOM 675 C CA . ALA A 1 94 ? 6.793 0.884 -10.415 1.00 84.19 94 ALA A CA 1
ATOM 676 C C . ALA A 1 94 ? 5.264 0.992 -10.537 1.00 84.19 94 ALA A C 1
ATOM 678 O O . ALA A 1 94 ? 4.642 1.766 -9.810 1.00 84.19 94 ALA A O 1
ATOM 679 N N . LEU A 1 95 ? 4.656 0.178 -11.409 1.00 87.19 95 LEU A N 1
ATOM 680 C CA . LEU A 1 95 ? 3.202 0.096 -11.551 1.00 87.19 95 LEU A CA 1
ATOM 681 C C . LEU A 1 95 ? 2.535 -0.451 -10.290 1.00 87.19 95 LEU A C 1
ATOM 683 O O . LEU A 1 95 ? 1.500 0.073 -9.902 1.00 87.19 95 LEU A O 1
ATOM 687 N N . THR A 1 96 ? 3.122 -1.445 -9.618 1.00 88.19 96 THR A N 1
ATOM 688 C CA . THR A 1 96 ? 2.601 -1.943 -8.336 1.00 88.19 96 THR A CA 1
ATOM 689 C C . THR A 1 96 ? 2.581 -0.840 -7.282 1.00 88.19 96 THR A C 1
ATOM 691 O O . THR A 1 96 ? 1.573 -0.684 -6.605 1.00 88.19 96 THR A O 1
ATOM 694 N N . GLY A 1 97 ? 3.657 -0.053 -7.162 1.00 83.44 97 GLY A N 1
ATOM 695 C CA . GLY A 1 97 ? 3.688 1.090 -6.243 1.00 83.44 97 GLY A CA 1
ATOM 696 C C . GLY A 1 97 ? 2.649 2.160 -6.591 1.00 83.44 97 GLY A C 1
ATOM 697 O O . GLY A 1 97 ? 1.958 2.655 -5.706 1.00 83.44 97 GLY A O 1
ATOM 698 N N . LEU A 1 98 ? 2.484 2.466 -7.881 1.00 88.38 98 LEU A N 1
ATOM 699 C CA . LEU A 1 98 ? 1.540 3.478 -8.359 1.00 88.38 98 LEU A CA 1
ATOM 700 C C . LEU A 1 98 ? 0.076 3.050 -8.197 1.00 88.38 98 LEU A C 1
ATOM 702 O O . LEU A 1 98 ? -0.710 3.760 -7.576 1.00 88.38 98 LEU A O 1
ATOM 706 N N . LEU A 1 99 ? -0.292 1.889 -8.742 1.00 91.94 99 LEU A N 1
ATOM 707 C CA . LEU A 1 99 ? -1.658 1.365 -8.680 1.00 91.94 99 LEU A CA 1
ATOM 708 C C . LEU A 1 99 ? -2.029 0.966 -7.253 1.00 91.94 99 LEU A C 1
ATOM 710 O O . LEU A 1 99 ? -3.143 1.229 -6.813 1.00 91.94 99 LEU A O 1
ATOM 714 N N . GLY A 1 100 ? -1.083 0.381 -6.515 1.00 86.00 100 GLY A N 1
ATOM 715 C CA . GLY A 1 100 ? -1.260 0.066 -5.104 1.00 86.00 100 GLY A CA 1
ATOM 716 C C . GLY A 1 100 ? -1.468 1.323 -4.262 1.00 86.00 100 GLY A C 1
ATOM 717 O O . GLY A 1 100 ? -2.398 1.369 -3.461 1.00 86.00 100 GLY A O 1
ATOM 718 N N . GLY A 1 101 ? -0.665 2.370 -4.484 1.00 86.56 101 GLY A N 1
ATOM 719 C CA . GLY A 1 101 ? -0.847 3.667 -3.834 1.00 86.56 101 GLY A CA 1
ATOM 720 C C . GLY A 1 101 ? -2.216 4.284 -4.134 1.00 86.56 101 GLY A C 1
ATOM 721 O O . GLY A 1 101 ? -2.907 4.697 -3.209 1.00 86.56 101 GLY A O 1
ATOM 722 N N . LEU A 1 102 ? -2.665 4.267 -5.395 1.00 91.94 102 LEU A N 1
ATOM 723 C CA . LEU A 1 102 ? -4.017 4.718 -5.761 1.00 91.94 102 LEU A CA 1
ATOM 724 C C . LEU A 1 102 ? -5.108 3.901 -5.059 1.00 91.94 102 LEU A C 1
ATOM 726 O O . LEU A 1 102 ? -6.063 4.475 -4.542 1.00 91.94 102 LEU A O 1
ATOM 730 N N . GLY A 1 103 ? -4.949 2.578 -4.993 1.00 90.94 103 GLY A N 1
ATOM 731 C CA . GLY A 1 103 ? -5.868 1.700 -4.271 1.00 90.94 103 GLY A CA 1
ATOM 732 C C . GLY A 1 103 ? -5.979 2.066 -2.790 1.00 90.94 103 GLY A C 1
ATOM 733 O O . GLY A 1 103 ? -7.088 2.211 -2.280 1.00 90.94 103 GLY A O 1
ATOM 734 N N . VAL A 1 104 ? -4.849 2.289 -2.110 1.00 90.12 104 VAL A N 1
ATOM 735 C CA . VAL A 1 104 ? -4.834 2.728 -0.702 1.00 90.12 104 VAL A CA 1
ATOM 736 C C . VAL A 1 104 ? -5.515 4.086 -0.545 1.00 90.12 104 VAL A C 1
ATOM 738 O O . VAL A 1 104 ? -6.308 4.254 0.374 1.00 90.12 104 VAL A O 1
ATOM 741 N N . LEU A 1 105 ? -5.269 5.029 -1.454 1.00 92.06 105 LEU A N 1
ATOM 742 C CA . LEU A 1 105 ? -5.835 6.379 -1.391 1.00 92.06 105 LEU A CA 1
ATOM 743 C C . LEU A 1 105 ? -7.368 6.381 -1.522 1.00 92.06 105 LEU A C 1
ATOM 745 O O . LEU A 1 105 ? -8.042 7.179 -0.876 1.00 92.06 105 LEU A O 1
ATOM 749 N N . LEU A 1 106 ? -7.921 5.455 -2.311 1.00 92.00 106 LEU A N 1
ATOM 750 C CA . LEU A 1 106 ? -9.368 5.280 -2.465 1.00 92.00 106 LEU A CA 1
ATOM 751 C C . LEU A 1 106 ? -10.002 4.495 -1.306 1.00 92.00 106 LEU A C 1
ATOM 753 O O . LEU A 1 106 ? -11.120 4.799 -0.897 1.00 92.00 106 LEU A O 1
ATOM 757 N N . ILE A 1 107 ? -9.303 3.490 -0.771 1.00 89.81 107 ILE A N 1
ATOM 758 C CA . ILE A 1 107 ? -9.839 2.594 0.266 1.00 89.81 107 ILE A CA 1
ATOM 759 C C . ILE A 1 107 ? -9.707 3.195 1.673 1.00 89.81 107 ILE A C 1
ATOM 761 O O . ILE A 1 107 ? -10.590 2.990 2.504 1.00 89.81 107 ILE A O 1
ATOM 765 N N . ALA A 1 108 ? -8.649 3.958 1.955 1.00 88.00 108 ALA A N 1
ATOM 766 C CA . ALA A 1 108 ? -8.392 4.560 3.264 1.00 88.00 108 ALA A CA 1
ATOM 767 C C . ALA A 1 108 ? -9.586 5.340 3.867 1.00 88.00 108 ALA A C 1
ATOM 769 O O . ALA A 1 108 ? -9.920 5.078 5.027 1.00 88.00 108 ALA A O 1
ATOM 770 N N . PRO A 1 109 ? -10.286 6.235 3.136 1.00 87.44 109 PRO A N 1
ATOM 771 C CA . PRO A 1 109 ? -11.458 6.925 3.682 1.00 87.44 109 PRO A CA 1
ATOM 772 C C . PRO A 1 109 ? -12.626 5.974 3.975 1.00 87.44 109 PRO A C 1
ATOM 774 O O . PRO A 1 109 ? -13.321 6.150 4.973 1.00 87.44 109 PRO A O 1
ATOM 777 N N . VAL A 1 110 ? -12.816 4.933 3.157 1.00 88.81 110 VAL A N 1
ATOM 778 C CA . VAL A 1 110 ? -13.865 3.922 3.369 1.00 88.81 110 VAL A CA 1
ATOM 779 C C . VAL A 1 110 ? -13.585 3.113 4.637 1.00 88.81 110 VAL A C 1
ATOM 781 O O . VAL A 1 110 ? -14.486 2.906 5.447 1.00 88.81 110 VAL A O 1
ATOM 784 N N . VAL A 1 111 ? -12.331 2.706 4.848 1.00 86.44 111 VAL A N 1
ATOM 785 C CA . VAL A 1 111 ? -11.909 1.946 6.037 1.00 86.44 111 VAL A CA 1
ATOM 786 C C . VAL A 1 111 ? -12.096 2.761 7.317 1.00 86.44 111 VAL A C 1
ATOM 788 O O . VAL A 1 111 ? -12.591 2.222 8.306 1.00 86.44 111 VAL A O 1
ATOM 791 N N . VAL A 1 112 ? -11.764 4.057 7.305 1.00 87.81 112 VAL A N 1
ATOM 792 C CA . VAL A 1 112 ? -11.996 4.947 8.460 1.00 87.81 112 VAL A CA 1
ATOM 793 C C . VAL A 1 112 ? -13.475 5.128 8.741 1.00 87.81 112 VAL A C 1
ATOM 795 O O . VAL A 1 112 ? -13.879 5.065 9.901 1.00 87.81 112 VAL A O 1
ATOM 798 N N . LEU A 1 113 ? -14.284 5.350 7.704 1.00 87.81 113 LEU A N 1
ATOM 799 C CA . LEU A 1 113 ? -15.720 5.546 7.863 1.00 87.81 113 LEU A CA 1
ATOM 800 C C . LEU A 1 113 ? -16.373 4.296 8.469 1.00 87.81 113 LEU A C 1
ATOM 802 O O . LEU A 1 113 ? -17.073 4.396 9.473 1.00 87.81 113 LEU A O 1
ATOM 806 N N . LEU A 1 114 ? -16.082 3.116 7.914 1.00 86.25 114 LEU A N 1
ATOM 807 C CA . LEU A 1 114 ? -16.586 1.841 8.430 1.00 86.25 114 LEU A CA 1
ATOM 808 C C . LEU A 1 114 ? -16.075 1.550 9.845 1.00 86.25 114 LEU A C 1
ATOM 810 O O . LEU A 1 114 ? -16.858 1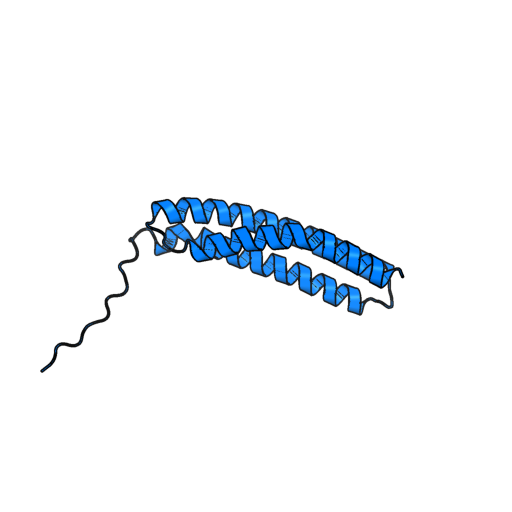.147 10.698 1.00 86.25 114 LEU A O 1
ATOM 814 N N . GLY A 1 115 ? -14.788 1.786 10.115 1.00 82.81 115 GLY A N 1
ATOM 815 C CA . GLY A 1 115 ? -14.216 1.617 11.453 1.00 82.81 115 GLY A CA 1
ATOM 816 C C . GLY A 1 115 ? -14.862 2.544 12.484 1.00 82.81 115 GLY A C 1
ATOM 817 O O . GLY A 1 115 ? -15.182 2.107 13.583 1.00 82.81 115 GLY A O 1
ATOM 818 N N . SER A 1 116 ? -15.126 3.798 12.111 1.00 84.00 116 SER A N 1
ATOM 819 C CA . SER A 1 116 ? -15.799 4.764 12.985 1.00 84.00 116 SER A CA 1
ATOM 820 C C . SER A 1 116 ? -17.237 4.337 13.284 1.00 84.00 116 SER A C 1
ATOM 822 O O . SER A 1 116 ? -17.657 4.401 14.433 1.00 84.00 116 SER A O 1
ATOM 824 N N . LEU A 1 117 ? -17.974 3.851 12.280 1.00 85.62 117 LEU A N 1
ATOM 825 C CA . LEU A 1 117 ? -19.336 3.338 12.464 1.00 85.62 117 LEU A CA 1
ATOM 826 C C . LEU A 1 117 ? -19.370 2.103 13.372 1.00 85.62 117 LEU A C 1
ATOM 828 O O . LEU A 1 117 ? -20.236 2.013 14.231 1.00 85.62 117 LEU A O 1
ATOM 832 N N . LEU A 1 118 ? -18.418 1.181 13.212 1.00 83.25 118 LEU A N 1
ATOM 833 C CA . LEU A 1 118 ? -18.319 -0.030 14.035 1.00 83.25 118 LEU A CA 1
ATOM 834 C C . LEU A 1 118 ? -17.940 0.252 15.493 1.00 83.25 118 LEU A C 1
ATOM 836 O O . LEU A 1 118 ? -18.295 -0.525 16.369 1.00 83.25 118 LEU A O 1
ATOM 840 N N . LEU A 1 119 ? -17.175 1.314 15.750 1.00 80.31 119 LEU A N 1
ATOM 841 C CA . LEU A 1 119 ? -16.735 1.669 17.101 1.00 80.31 119 LEU A CA 1
ATOM 842 C C . LEU A 1 119 ? -17.733 2.569 17.842 1.00 80.31 119 LEU A C 1
ATOM 844 O O . LEU A 1 119 ? -17.664 2.646 19.066 1.00 80.31 119 LEU A O 1
ATOM 848 N N . LEU A 1 120 ? -18.613 3.270 17.120 1.00 79.25 120 LEU A N 1
ATOM 849 C CA . LEU A 1 120 ? -19.567 4.236 17.681 1.00 79.25 120 LEU A CA 1
ATOM 850 C C . LEU A 1 120 ? -21.024 3.744 17.702 1.00 79.25 120 LEU A C 1
ATOM 852 O O . LEU A 1 120 ? -21.839 4.368 18.381 1.00 79.25 120 LEU A O 1
ATOM 856 N N . GLY A 1 121 ? -21.358 2.697 16.942 1.00 68.00 121 GLY A N 1
ATOM 857 C CA . GLY A 1 121 ? -22.674 2.041 16.942 1.00 68.00 121 GLY A CA 1
ATOM 858 C C . GLY A 1 121 ? -22.746 0.891 17.934 1.00 68.00 121 GLY A C 1
ATOM 859 O O . GLY A 1 121 ? -23.837 0.712 18.514 1.00 68.00 121 GLY A O 1
#

Radius of gyration: 20.07 Å; Cα contacts (8 Å, |Δi|>4): 176; chains: 1; bounding box: 53×44×50 Å

Secondary structure (DSSP, 8-state):
-PPP---PPP---TTHHHHTHHHHHHHHHHHHHHHHHHHHHHHHHHTTTSHHHHHHHHHHHHHHHHHHHHHHHHHHHHHHHHHHHTTTTTHHHHHHHHHHHHHHHHHHHHHHHHHHHHHH-

Mean predicted aligned error: 8.77 Å

pLDDT: mean 81.56, std 12.73, range [45.78, 94.31]

Nearest PDB structures (foldseek):
  5jsn-assembly2_D  TM=5.306E-01  e=2.615E+00  unidentified
  4oyd-assembly2_D  TM=5.399E-01  e=4.286E+00  synthetic construct
  3lhp-assembly1_S  TM=5.045E-01  e=4.972E+00  synthetic construct

Sequence (121 aa):
MSASTQWAPPSVPADGWNNNQIAVGARTVFLWALGVLVGSWVFAIGLASSQSLGVFVSWLGSATATGLAIWAIVLGSIGVGRAAKLGGYRRGTALTGLLGGLGVLLIAPVVVLLGSLLLLG

Organism: NCBI:txid1259202

Solvent-accessible surface area (backbone atoms only — not comparable to full-atom values): 5943 Å² total; per-residue (Å²): 135,83,79,79,82,72,84,71,73,79,82,66,53,91,60,51,78,70,72,47,50,45,7,52,48,3,31,53,36,19,53,49,16,51,50,36,40,53,49,22,46,55,51,17,60,74,28,51,92,42,37,70,60,14,42,51,40,25,50,53,21,31,56,52,16,39,54,30,8,53,52,4,29,54,32,4,53,53,17,36,59,51,8,63,77,55,83,47,55,62,29,67,42,1,45,49,1,24,54,45,6,52,50,46,53,64,43,37,62,54,54,38,52,52,50,41,49,70,52,74,108

Foldseek 3Di:
DDDPPPPDDPPQPPCRVPVQVLLVVLLVLLVVLVCLQVVLLVVLVVCLVPLVVSLVSLVVSLVVSLVSLVVSLVSLVVNCVSCVVRVNRSNVSSVNSNVSSVVSNVCSVVSSVVSNVVSPD